Protein AF-A0A2V8M7G5-F1 (afdb_monomer_lite)

Structure (mmCIF, N/CA/C/O backbone):
data_AF-A0A2V8M7G5-F1
#
_entry.id   AF-A0A2V8M7G5-F1
#
loop_
_atom_site.group_PDB
_atom_site.id
_atom_site.type_symbol
_atom_site.label_atom_id
_atom_site.label_alt_id
_atom_site.label_comp_id
_atom_site.label_asym_id
_atom_site.label_entity_id
_atom_site.label_seq_id
_atom_site.pdbx_PDB_ins_code
_atom_site.Cartn_x
_atom_site.Cartn_y
_atom_site.Cartn_z
_atom_site.occupancy
_atom_site.B_iso_or_equiv
_atom_site.auth_seq_id
_atom_site.auth_comp_id
_atom_site.auth_asym_id
_atom_site.auth_atom_id
_atom_site.pdbx_PDB_model_num
ATOM 1 N N . MET A 1 1 ? -42.084 -19.140 10.344 1.00 58.97 1 MET A N 1
ATOM 2 C CA . MET A 1 1 ? -40.773 -19.403 10.984 1.00 58.97 1 MET A CA 1
ATOM 3 C C . MET A 1 1 ? -39.571 -19.602 10.033 1.00 58.97 1 MET A C 1
ATOM 5 O O . MET A 1 1 ? -38.493 -19.194 10.446 1.00 58.97 1 MET A O 1
ATOM 9 N N . PRO A 1 2 ? -39.657 -20.165 8.803 1.00 71.88 2 PRO A N 1
ATOM 10 C CA . PRO A 1 2 ? -38.450 -20.425 7.987 1.00 71.88 2 PRO A CA 1
ATOM 11 C C . PRO A 1 2 ? -37.739 -19.155 7.478 1.00 71.88 2 PRO A C 1
ATOM 13 O O . PRO A 1 2 ? -36.521 -19.149 7.311 1.00 71.88 2 PRO A O 1
ATOM 16 N N . GLU A 1 3 ? -38.482 -18.062 7.302 1.00 72.25 3 GLU A N 1
ATOM 17 C CA . GLU A 1 3 ? -37.959 -16.760 6.860 1.00 72.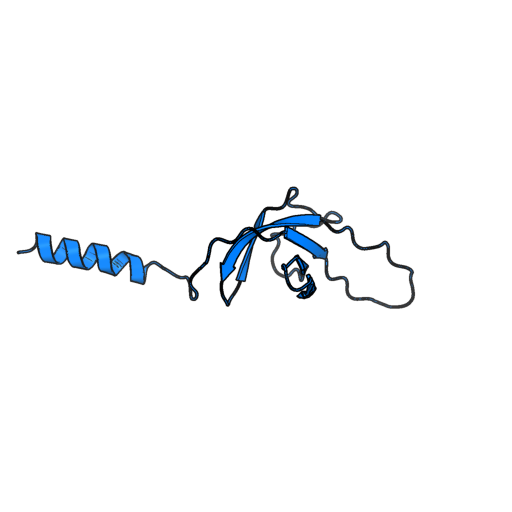25 3 GLU A CA 1
ATOM 18 C C . GLU A 1 3 ? -37.009 -16.108 7.884 1.00 72.25 3 GLU A C 1
ATOM 20 O O . GLU A 1 3 ? -35.972 -15.556 7.519 1.00 72.25 3 GLU A O 1
ATOM 25 N N . LEU A 1 4 ? -37.300 -16.241 9.184 1.00 74.44 4 LEU A N 1
ATOM 26 C CA . LEU A 1 4 ? -36.427 -15.748 10.259 1.00 74.44 4 LEU A CA 1
ATOM 27 C C . LEU A 1 4 ? -35.096 -16.506 10.283 1.00 74.44 4 LEU A C 1
ATOM 29 O O . LEU A 1 4 ? -34.033 -15.895 10.373 1.00 74.44 4 LEU A O 1
ATOM 33 N N . ILE A 1 5 ? -35.151 -17.830 10.120 1.00 78.44 5 ILE A N 1
ATOM 34 C CA . ILE A 1 5 ? -33.963 -18.687 10.071 1.00 78.44 5 ILE A CA 1
ATOM 35 C C . ILE A 1 5 ? -33.114 -18.341 8.839 1.00 78.44 5 ILE A C 1
ATOM 37 O O . ILE A 1 5 ? -31.904 -18.157 8.962 1.00 78.44 5 ILE A O 1
ATOM 41 N N . ARG A 1 6 ? -33.728 -18.151 7.661 1.00 74.69 6 ARG A N 1
ATOM 42 C CA . ARG A 1 6 ? -33.019 -17.692 6.450 1.00 74.69 6 ARG A CA 1
ATOM 43 C C . ARG A 1 6 ? -32.372 -16.319 6.631 1.00 74.69 6 ARG A C 1
ATOM 45 O O . ARG A 1 6 ? -31.234 -16.130 6.200 1.00 74.69 6 ARG A O 1
ATOM 52 N N . SER A 1 7 ? -33.054 -15.386 7.291 1.00 82.44 7 SER A N 1
ATOM 53 C CA . SER A 1 7 ? -32.532 -14.042 7.557 1.00 82.44 7 SER A CA 1
ATOM 54 C C . SER A 1 7 ? -31.285 -14.085 8.444 1.00 82.44 7 SER A C 1
ATOM 56 O O . SER A 1 7 ? -30.246 -13.532 8.072 1.00 82.44 7 SER A O 1
ATOM 58 N N . VAL A 1 8 ? -31.338 -14.829 9.554 1.00 80.62 8 VAL A N 1
ATOM 59 C CA . VAL A 1 8 ? -30.202 -14.996 10.475 1.00 80.62 8 VAL A CA 1
ATOM 60 C C . VAL A 1 8 ? -29.033 -15.689 9.780 1.00 80.62 8 VAL A C 1
ATOM 62 O O . VAL A 1 8 ? -27.915 -15.175 9.803 1.00 80.62 8 VAL A O 1
ATOM 65 N N . VAL A 1 9 ? -29.285 -16.801 9.082 1.00 79.94 9 VAL A N 1
ATOM 66 C CA . VAL A 1 9 ? -28.241 -17.538 8.354 1.00 79.94 9 VAL A CA 1
ATOM 67 C C . VAL A 1 9 ? -27.584 -16.659 7.291 1.00 79.94 9 VAL A C 1
ATOM 69 O O . VAL A 1 9 ? -26.363 -16.685 7.166 1.00 79.94 9 VAL A O 1
ATOM 72 N N . SER A 1 10 ? -28.345 -15.841 6.554 1.00 75.94 10 SER A N 1
ATOM 73 C CA . SER A 1 10 ? -27.771 -14.960 5.527 1.00 75.94 10 SER A CA 1
ATOM 74 C C . SER A 1 10 ? -26.839 -13.893 6.113 1.00 75.94 10 SER A C 1
ATOM 76 O O . SER A 1 10 ? -25.757 -13.677 5.567 1.00 75.94 10 SER A O 1
ATOM 78 N N . ARG A 1 11 ? -27.202 -13.293 7.257 1.00 75.19 11 ARG A N 1
ATOM 79 C CA . ARG A 1 11 ? -26.370 -12.303 7.963 1.00 75.19 11 ARG A CA 1
ATOM 80 C C . ARG A 1 11 ? -25.103 -12.934 8.524 1.00 75.19 11 ARG A C 1
ATOM 82 O O . ARG A 1 11 ? -24.022 -12.378 8.371 1.00 75.19 11 ARG A O 1
ATOM 89 N N . VAL A 1 12 ? -25.218 -14.127 9.103 1.00 75.62 12 VAL A N 1
ATOM 90 C CA . VAL A 1 12 ? -24.076 -14.868 9.655 1.00 75.62 12 VAL A CA 1
ATOM 91 C C . VAL A 1 12 ? -23.117 -15.326 8.546 1.00 75.62 12 VAL A C 1
ATOM 93 O O . VAL A 1 12 ? -21.900 -15.286 8.719 1.00 75.62 12 VAL A O 1
ATOM 96 N N . ARG A 1 13 ? -23.628 -15.677 7.358 1.00 70.50 13 ARG A N 1
ATOM 97 C CA . ARG A 1 13 ? -22.810 -16.118 6.212 1.00 70.50 13 ARG A CA 1
ATOM 98 C C . ARG A 1 13 ? -21.824 -15.062 5.712 1.00 70.50 13 ARG A C 1
ATOM 100 O O . ARG A 1 13 ? -20.813 -15.431 5.119 1.00 70.50 13 ARG A O 1
ATOM 107 N N . VAL A 1 14 ? -22.109 -13.776 5.925 1.00 66.62 14 VAL A N 1
ATOM 108 C CA . VAL A 1 14 ? -21.206 -12.673 5.557 1.00 66.62 14 VAL A CA 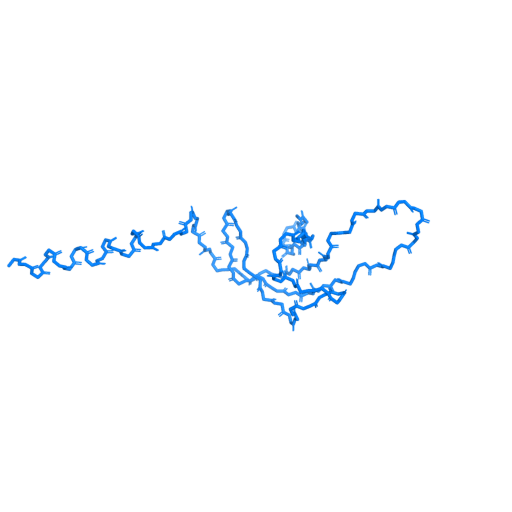1
ATOM 109 C C . VAL A 1 14 ? -19.898 -12.764 6.346 1.00 66.62 14 VAL A C 1
ATOM 111 O O . VAL A 1 14 ? -18.834 -12.583 5.763 1.00 66.62 14 VAL A O 1
ATOM 114 N N . TYR A 1 15 ? -19.964 -13.158 7.620 1.00 63.22 15 TYR A N 1
ATOM 115 C CA . TYR A 1 15 ? -18.786 -13.323 8.475 1.00 63.22 15 TYR A CA 1
ATOM 116 C C . TYR A 1 15 ? -17.973 -14.573 8.121 1.00 63.22 15 TYR A C 1
ATOM 118 O O . TYR A 1 15 ? -16.751 -14.525 8.134 1.00 63.22 15 TYR A O 1
ATOM 126 N N . PHE A 1 16 ? -18.623 -15.664 7.702 1.00 65.00 16 PHE A N 1
ATOM 127 C CA . PHE A 1 16 ? -17.921 -16.866 7.220 1.00 65.00 16 PHE A CA 1
ATOM 128 C C . PHE A 1 16 ? -17.251 -16.687 5.852 1.00 65.00 16 PHE A C 1
ATOM 130 O O . PHE A 1 16 ? -16.349 -17.444 5.499 1.00 65.00 16 PHE A O 1
ATOM 137 N N . LYS A 1 17 ? -17.702 -15.716 5.050 1.00 68.56 17 LYS A N 1
ATOM 138 C CA . LYS A 1 17 ? -17.086 -15.397 3.756 1.00 68.56 17 LYS A CA 1
ATOM 139 C C . LYS A 1 17 ? -15.962 -14.372 3.860 1.00 68.56 17 LYS A C 1
ATOM 141 O O . LYS A 1 17 ? -15.216 -14.229 2.887 1.00 68.56 17 LYS A O 1
ATOM 146 N N . ASP A 1 18 ? -15.834 -13.671 4.984 1.00 75.12 18 ASP A N 1
ATOM 147 C CA . ASP A 1 18 ? -14.736 -12.735 5.172 1.00 75.12 18 ASP A CA 1
ATOM 148 C C . ASP A 1 18 ? -13.449 -13.509 5.472 1.00 75.12 18 ASP A C 1
ATOM 150 O O . ASP A 1 18 ? -13.230 -14.013 6.568 1.00 75.12 18 ASP A O 1
ATOM 154 N N . ARG A 1 19 ? -12.592 -13.640 4.454 1.00 80.06 19 ARG A N 1
ATOM 1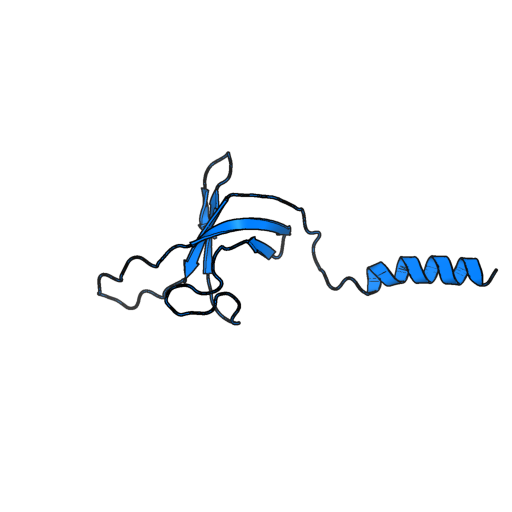55 C CA . ARG A 1 19 ? -11.280 -14.292 4.591 1.00 80.06 19 ARG A CA 1
ATOM 156 C C . ARG A 1 19 ? -10.239 -13.378 5.241 1.00 80.06 19 ARG A C 1
ATOM 158 O O . ARG A 1 19 ? -9.071 -13.754 5.326 1.00 80.06 19 ARG A O 1
ATOM 165 N N . ARG A 1 20 ? -10.602 -12.147 5.613 1.00 79.00 20 ARG A N 1
ATOM 166 C CA . ARG A 1 20 ? -9.672 -11.199 6.226 1.00 79.00 20 ARG A CA 1
ATOM 167 C C . ARG A 1 20 ? -9.410 -11.601 7.668 1.00 79.00 20 ARG A C 1
ATOM 169 O O . ARG A 1 20 ? -10.330 -11.833 8.439 1.00 79.00 20 ARG A O 1
ATOM 176 N N . GLN A 1 21 ? -8.135 -11.608 8.031 1.00 83.06 21 GLN A N 1
ATOM 177 C CA . GLN A 1 21 ? -7.701 -11.876 9.403 1.00 83.06 21 GLN A CA 1
ATOM 178 C C . GLN A 1 21 ? -7.644 -10.608 10.270 1.00 83.06 21 GLN A C 1
ATOM 180 O O . GLN A 1 21 ? -7.473 -10.697 11.480 1.00 83.06 21 GLN A O 1
ATOM 185 N N . SER A 1 22 ? -7.778 -9.425 9.662 1.00 86.69 22 SER A N 1
ATOM 186 C CA . SER A 1 22 ? -7.643 -8.130 10.328 1.00 86.69 22 SER A CA 1
ATOM 187 C C . SER A 1 22 ? -8.635 -7.104 9.772 1.00 86.69 22 SER A C 1
ATOM 189 O O . SER A 1 22 ? -8.909 -7.051 8.566 1.00 86.69 22 SER A O 1
ATOM 191 N N . LEU A 1 23 ? -9.161 -6.251 10.658 1.00 87.88 23 LEU A N 1
ATOM 192 C CA . LEU A 1 23 ? -9.990 -5.112 10.270 1.00 87.88 23 LEU A CA 1
ATOM 193 C C . LEU A 1 23 ? -9.145 -4.091 9.496 1.00 87.88 23 LEU A C 1
ATOM 195 O O . LEU A 1 23 ? -8.022 -3.775 9.889 1.00 87.88 23 LEU A O 1
ATOM 199 N N . ARG A 1 24 ? -9.705 -3.555 8.408 1.00 90.38 24 ARG A N 1
ATOM 200 C CA . ARG A 1 24 ? -9.082 -2.502 7.599 1.00 90.38 24 ARG A CA 1
ATOM 201 C C . ARG A 1 24 ? -9.692 -1.147 7.924 1.00 90.38 24 ARG A C 1
ATOM 203 O O . ARG A 1 24 ? -10.884 -0.934 7.706 1.00 90.38 24 ARG A O 1
ATOM 210 N N . LEU A 1 25 ? -8.863 -0.233 8.405 1.00 90.69 25 LEU A N 1
ATOM 211 C CA . LEU A 1 25 ? -9.212 1.158 8.649 1.00 90.69 25 LEU A CA 1
ATOM 212 C C . LEU A 1 25 ? -8.870 1.980 7.412 1.00 90.69 25 LEU A C 1
ATOM 214 O O . LEU A 1 25 ? -7.756 1.910 6.896 1.00 90.69 25 LEU A O 1
ATOM 218 N N . ARG A 1 26 ? -9.831 2.765 6.924 1.00 91.38 26 ARG A N 1
ATOM 219 C CA . ARG A 1 26 ? -9.582 3.699 5.824 1.00 91.38 26 ARG A CA 1
ATOM 220 C C . ARG A 1 26 ? -8.788 4.883 6.355 1.00 91.38 26 ARG A C 1
ATOM 222 O O . ARG A 1 26 ? -9.297 5.652 7.163 1.00 91.38 26 ARG A O 1
ATOM 229 N N . THR A 1 27 ? -7.562 5.028 5.883 1.00 88.44 27 THR A N 1
ATOM 230 C CA . THR A 1 27 ? -6.660 6.120 6.250 1.00 88.44 27 THR A CA 1
ATOM 231 C C . THR A 1 27 ? -5.978 6.616 4.987 1.00 88.44 27 THR A C 1
ATOM 233 O O . THR A 1 27 ? -5.680 5.827 4.088 1.00 88.44 27 THR A O 1
ATOM 236 N N . ARG A 1 28 ? -5.739 7.928 4.905 1.00 91.88 28 ARG A N 1
ATOM 237 C CA . ARG A 1 28 ? -5.075 8.561 3.762 1.00 91.88 28 ARG A CA 1
ATOM 238 C C . ARG A 1 28 ? -3.804 9.249 4.234 1.00 91.88 28 ARG A C 1
ATOM 240 O O . ARG A 1 28 ? -3.803 10.442 4.511 1.00 91.88 28 ARG A O 1
ATOM 247 N N . LEU A 1 29 ? -2.746 8.462 4.358 1.00 91.94 29 LEU A N 1
ATOM 248 C CA . LEU A 1 29 ? -1.413 8.917 4.722 1.00 91.94 29 LEU A CA 1
ATOM 249 C C . LEU A 1 29 ? -0.559 9.010 3.468 1.00 91.94 29 LEU A C 1
ATOM 251 O O . LEU A 1 29 ? -0.641 8.135 2.604 1.00 91.94 29 LEU A O 1
ATOM 255 N N . SER A 1 30 ? 0.236 10.071 3.365 1.00 93.38 30 SER A N 1
ATOM 256 C CA . SER A 1 30 ? 1.239 10.193 2.310 1.00 93.38 30 SER A CA 1
ATOM 257 C C . SER A 1 30 ? 2.322 9.146 2.527 1.00 93.38 30 SER A C 1
ATOM 259 O O . SER A 1 30 ? 2.707 8.865 3.661 1.00 93.38 30 SER A O 1
ATOM 261 N N . LEU A 1 31 ? 2.813 8.569 1.439 1.00 93.94 31 LEU A N 1
ATOM 262 C CA . LEU A 1 31 ? 3.866 7.571 1.504 1.00 93.94 31 LEU A CA 1
ATOM 263 C C . LEU A 1 31 ? 4.796 7.649 0.308 1.00 93.94 31 LEU A C 1
ATOM 265 O O . LEU A 1 31 ? 4.419 8.120 -0.769 1.00 93.94 31 LEU A O 1
ATOM 269 N N . THR A 1 32 ? 5.995 7.127 0.507 1.00 93.06 32 THR A N 1
ATOM 270 C CA . THR A 1 32 ? 6.994 6.917 -0.533 1.00 93.06 32 THR A CA 1
ATOM 271 C C . THR A 1 32 ? 7.349 5.437 -0.567 1.00 93.06 32 THR A C 1
ATOM 273 O O . THR A 1 32 ? 7.548 4.842 0.485 1.00 93.06 32 THR A O 1
ATOM 276 N N . ILE A 1 33 ? 7.417 4.841 -1.757 1.00 91.81 33 ILE A N 1
ATOM 277 C CA . ILE A 1 33 ? 7.896 3.467 -1.944 1.00 91.81 33 ILE A CA 1
ATOM 278 C C . ILE A 1 33 ? 9.161 3.433 -2.795 1.00 91.81 33 ILE A C 1
ATOM 280 O O . ILE A 1 33 ? 9.295 4.202 -3.750 1.00 91.81 33 ILE A O 1
ATOM 284 N N . SER A 1 34 ? 10.042 2.493 -2.489 1.00 90.00 34 SER A N 1
ATOM 285 C CA . SER A 1 34 ? 11.220 2.119 -3.269 1.00 90.00 34 SER A CA 1
ATOM 286 C C . SER A 1 34 ? 11.303 0.598 -3.384 1.00 90.00 34 SER A C 1
ATOM 288 O O . SER A 1 34 ? 10.720 -0.151 -2.600 1.00 90.00 34 SER A O 1
ATOM 290 N N . LEU A 1 35 ? 12.015 0.115 -4.400 1.00 87.12 35 LEU A N 1
ATOM 291 C CA . LEU A 1 35 ? 12.339 -1.306 -4.500 1.00 87.12 35 LEU A CA 1
ATOM 292 C C . LEU A 1 35 ? 13.513 -1.622 -3.578 1.00 87.12 35 LEU A C 1
ATOM 294 O O . LEU A 1 35 ? 14.565 -0.987 -3.681 1.00 87.12 35 LEU A O 1
ATOM 298 N N . CYS A 1 36 ? 13.355 -2.639 -2.730 1.00 80.62 36 CYS A N 1
ATOM 299 C CA . CYS A 1 36 ? 14.452 -3.124 -1.908 1.00 80.62 36 CYS A CA 1
ATOM 300 C C . CYS A 1 36 ? 15.497 -3.777 -2.825 1.00 80.62 36 CYS A C 1
ATOM 302 O O . CYS A 1 36 ? 15.234 -4.791 -3.482 1.00 80.62 36 CYS A O 1
ATOM 304 N N . ARG A 1 37 ? 16.688 -3.180 -2.927 1.00 73.12 37 ARG A N 1
ATOM 305 C CA . ARG A 1 37 ? 17.779 -3.715 -3.748 1.00 73.12 37 ARG A CA 1
ATOM 306 C C . ARG A 1 37 ? 18.855 -4.260 -2.824 1.00 73.12 37 ARG A C 1
ATOM 308 O O . ARG A 1 37 ? 19.489 -3.510 -2.089 1.00 73.12 37 ARG A O 1
ATOM 315 N N . LYS A 1 38 ? 19.091 -5.574 -2.880 1.00 61.56 38 LYS A N 1
ATOM 316 C CA . LYS A 1 38 ? 20.207 -6.196 -2.159 1.00 61.56 38 LYS A CA 1
ATOM 317 C C . LYS A 1 38 ? 21.509 -5.569 -2.660 1.00 61.56 38 LYS A C 1
ATOM 319 O O . LYS A 1 38 ? 21.859 -5.707 -3.833 1.00 61.56 38 LYS A O 1
ATOM 324 N N . SER A 1 39 ? 22.183 -4.824 -1.787 1.00 55.34 39 SER A N 1
ATOM 325 C CA . SER A 1 39 ? 23.478 -4.213 -2.074 1.00 55.34 39 SER A CA 1
ATOM 326 C C . SER A 1 39 ? 24.507 -5.326 -2.249 1.00 55.34 39 SER A C 1
ATOM 328 O O . SER A 1 39 ? 24.993 -5.894 -1.275 1.00 55.34 39 SER A O 1
ATOM 330 N N . ASN A 1 40 ? 24.791 -5.687 -3.499 1.00 50.94 40 ASN A N 1
ATOM 331 C CA . ASN A 1 40 ? 25.960 -6.487 -3.828 1.00 50.94 40 ASN A CA 1
ATOM 332 C C . ASN A 1 40 ? 27.091 -5.499 -4.153 1.00 50.94 40 ASN A C 1
ATOM 334 O O . ASN A 1 40 ? 26.874 -4.551 -4.910 1.00 50.94 40 ASN A O 1
ATOM 338 N N . GLY A 1 41 ? 28.233 -5.660 -3.487 1.00 50.91 41 GLY A N 1
ATOM 339 C CA . GLY A 1 41 ? 29.198 -4.597 -3.188 1.00 50.91 41 GLY A CA 1
ATOM 340 C C . GLY A 1 41 ? 29.708 -3.710 -4.338 1.00 50.91 41 GLY A C 1
ATOM 341 O O . GLY 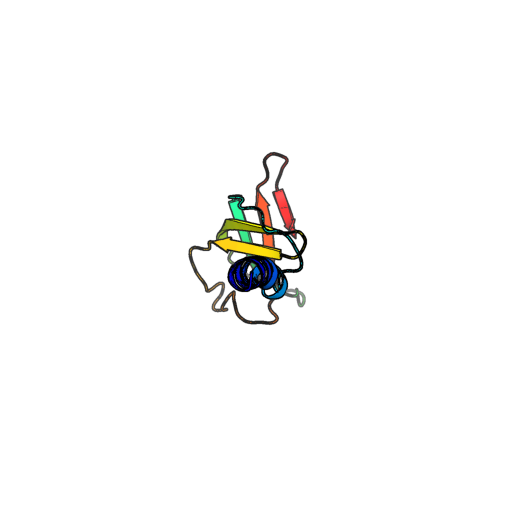A 1 41 ? 29.742 -4.078 -5.510 1.00 50.91 41 GLY A O 1
ATOM 342 N N . ASN A 1 42 ? 30.193 -2.531 -3.933 1.00 48.19 42 ASN A N 1
ATOM 343 C CA . ASN A 1 42 ? 31.146 -1.663 -4.641 1.00 48.19 42 ASN A CA 1
ATOM 344 C C . ASN A 1 42 ? 30.765 -1.036 -5.991 1.00 48.19 42 ASN A C 1
ATOM 346 O O . ASN A 1 42 ? 31.648 -0.693 -6.778 1.00 48.19 42 ASN A O 1
ATOM 350 N N . LYS A 1 43 ? 29.489 -0.738 -6.244 1.00 49.81 43 LYS A N 1
ATOM 351 C CA . LYS A 1 43 ? 29.143 0.294 -7.237 1.00 49.81 43 LYS A CA 1
ATOM 352 C C . LYS A 1 43 ? 28.154 1.285 -6.646 1.00 49.81 43 LYS A C 1
ATOM 354 O O . LYS A 1 43 ? 27.186 0.872 -6.018 1.00 49.81 43 LYS A O 1
ATOM 359 N N . LEU A 1 44 ? 28.415 2.579 -6.862 1.00 49.41 44 LEU A N 1
ATOM 360 C CA . LEU A 1 44 ? 27.454 3.670 -6.691 1.00 49.41 44 LEU A CA 1
ATOM 361 C C . LEU A 1 44 ? 26.186 3.289 -7.455 1.00 49.41 44 LEU A C 1
ATOM 363 O O . LEU A 1 44 ? 26.117 3.417 -8.677 1.00 49.41 44 LEU A O 1
ATOM 367 N N . GLN A 1 45 ? 25.221 2.711 -6.747 1.00 55.38 45 GLN A N 1
ATOM 368 C CA . GLN A 1 45 ? 23.980 2.306 -7.371 1.00 55.38 45 GLN A CA 1
ATOM 369 C C . GLN A 1 45 ? 23.168 3.565 -7.686 1.00 55.38 45 GLN A C 1
ATOM 371 O O . GLN A 1 45 ? 23.123 4.478 -6.856 1.00 55.38 45 GLN A O 1
ATOM 376 N N . PRO A 1 46 ? 22.511 3.632 -8.858 1.00 55.50 46 PRO A N 1
ATOM 377 C CA . PRO A 1 46 ? 21.550 4.688 -9.133 1.00 55.50 46 PRO A CA 1
ATOM 378 C C . PRO A 1 46 ? 20.530 4.711 -7.996 1.00 55.50 46 PRO A C 1
ATOM 380 O O . PRO A 1 46 ? 19.989 3.656 -7.652 1.00 55.50 46 PRO A O 1
ATOM 383 N N . ARG A 1 47 ? 20.319 5.891 -7.399 1.00 58.56 47 ARG A N 1
ATOM 384 C CA . ARG A 1 47 ? 19.317 6.125 -6.352 1.00 58.56 47 ARG A CA 1
ATOM 385 C C . ARG A 1 47 ? 18.013 5.470 -6.805 1.00 58.56 47 ARG A C 1
ATOM 387 O O . ARG A 1 47 ? 17.498 5.858 -7.853 1.00 58.56 47 ARG A O 1
ATOM 394 N N . ALA A 1 48 ? 17.555 4.450 -6.072 1.00 65.56 48 ALA A N 1
ATOM 395 C CA . ALA A 1 48 ? 16.349 3.705 -6.421 1.00 65.56 48 ALA A CA 1
ATOM 396 C C . ALA A 1 48 ? 15.223 4.706 -6.685 1.00 65.56 48 ALA A C 1
ATOM 398 O O . ALA A 1 48 ? 15.027 5.639 -5.893 1.00 65.56 48 ALA A O 1
ATOM 399 N N . GLN A 1 49 ? 14.553 4.583 -7.832 1.00 79.38 49 GLN A N 1
ATOM 400 C CA . GLN A 1 49 ? 13.499 5.523 -8.163 1.00 79.38 49 GLN A CA 1
ATOM 401 C C . GLN A 1 49 ? 12.397 5.339 -7.125 1.00 79.38 49 GLN A C 1
ATOM 403 O O . GLN A 1 49 ? 11.931 4.227 -6.897 1.00 79.38 49 GLN A O 1
ATOM 408 N N . ALA A 1 50 ? 12.026 6.424 -6.454 1.00 86.75 50 ALA A N 1
ATOM 409 C CA . ALA A 1 50 ? 11.013 6.386 -5.416 1.00 86.75 50 ALA A CA 1
ATOM 410 C C . ALA A 1 50 ? 9.681 6.890 -5.976 1.00 86.75 50 ALA A C 1
ATOM 412 O O . ALA A 1 50 ? 9.639 7.891 -6.700 1.00 86.75 50 ALA A O 1
ATOM 413 N N . LEU A 1 51 ? 8.587 6.211 -5.641 1.00 91.00 51 LEU A N 1
ATOM 414 C CA . LEU A 1 51 ? 7.242 6.590 -6.056 1.00 91.00 51 LEU A CA 1
ATOM 415 C C . LEU A 1 51 ? 6.464 7.126 -4.861 1.00 91.00 51 LEU A C 1
ATOM 417 O O . LEU A 1 51 ? 6.346 6.457 -3.838 1.00 91.00 51 LEU A O 1
ATOM 421 N N . LYS A 1 52 ? 5.900 8.324 -5.003 1.00 93.31 52 LYS A N 1
ATOM 422 C CA . LYS A 1 52 ? 5.013 8.901 -3.990 1.00 93.31 52 LYS A CA 1
ATOM 423 C C . LYS A 1 52 ? 3.568 8.498 -4.246 1.00 93.31 52 LYS A C 1
ATOM 425 O O . LYS A 1 52 ? 3.118 8.482 -5.392 1.00 93.31 52 LYS A O 1
ATOM 430 N N . GLY A 1 53 ? 2.839 8.221 -3.175 1.00 93.75 53 GLY A N 1
ATOM 431 C CA . GLY A 1 53 ? 1.424 7.883 -3.215 1.00 93.75 53 GLY A CA 1
ATOM 432 C C . GLY A 1 53 ? 0.748 8.086 -1.869 1.00 93.75 53 GLY A C 1
ATOM 433 O O . GLY A 1 53 ? 1.235 8.836 -1.022 1.00 93.75 53 GLY A O 1
ATOM 434 N N . TYR A 1 54 ? -0.385 7.412 -1.684 1.00 95.25 54 TYR A N 1
ATOM 435 C CA . TYR A 1 54 ? -1.163 7.493 -0.451 1.00 95.25 54 TYR A CA 1
ATOM 436 C C . TYR A 1 54 ? -1.708 6.131 -0.036 1.00 95.25 54 TYR A C 1
ATOM 438 O O . TYR A 1 54 ? -1.981 5.286 -0.887 1.00 95.25 54 TYR A O 1
ATOM 446 N N . THR A 1 55 ? -1.938 5.916 1.256 1.00 93.94 55 THR A N 1
ATOM 447 C CA . THR A 1 55 ? -2.698 4.749 1.716 1.00 93.94 55 THR A CA 1
ATOM 448 C C . THR A 1 55 ? -4.173 4.899 1.332 1.00 93.94 55 THR A C 1
ATOM 450 O O . THR A 1 55 ? -4.728 6.000 1.309 1.00 93.94 55 THR A O 1
ATOM 453 N N . ARG A 1 56 ? -4.820 3.777 1.011 1.00 93.88 56 ARG A N 1
ATOM 454 C CA . ARG A 1 56 ? -6.279 3.654 0.883 1.00 93.88 56 ARG A CA 1
ATOM 455 C C . ARG A 1 56 ? -6.884 3.140 2.183 1.00 93.88 56 ARG A C 1
ATOM 457 O O . ARG A 1 56 ? -7.868 3.683 2.683 1.00 93.88 56 ARG A O 1
ATOM 464 N N . ASP A 1 57 ? -6.317 2.044 2.672 1.00 93.25 57 ASP A N 1
ATOM 465 C CA . ASP A 1 57 ? -6.676 1.400 3.923 1.00 93.25 57 ASP A CA 1
ATOM 466 C C . ASP A 1 57 ? -5.471 0.673 4.519 1.00 93.25 57 ASP A C 1
ATOM 468 O O . ASP A 1 57 ? -4.528 0.307 3.816 1.00 93.25 57 ASP A O 1
ATOM 472 N N . MET A 1 58 ? -5.503 0.506 5.835 1.00 91.38 58 MET A N 1
ATOM 473 C CA . MET A 1 58 ? -4.461 -0.140 6.621 1.00 91.38 58 MET A CA 1
ATOM 474 C C . MET A 1 58 ? -5.092 -1.142 7.575 1.00 91.38 58 MET A C 1
ATOM 476 O O . MET A 1 58 ? -6.190 -0.935 8.087 1.00 91.38 58 MET A O 1
ATOM 480 N N . SER A 1 59 ? -4.384 -2.224 7.844 1.00 91.88 59 SER A N 1
ATOM 481 C CA . SER A 1 59 ? -4.712 -3.193 8.881 1.00 91.88 59 SER A CA 1
ATOM 482 C C . SER A 1 59 ? -3.429 -3.641 9.568 1.00 91.88 59 SER A C 1
ATOM 484 O O . SER A 1 59 ? -2.342 -3.392 9.052 1.00 91.88 59 SER A O 1
ATOM 486 N N . LEU A 1 60 ? -3.553 -4.367 10.678 1.00 88.44 60 LEU A N 1
ATOM 487 C CA . LEU A 1 60 ? -2.397 -4.947 11.373 1.00 88.44 60 LEU A CA 1
ATOM 488 C C . LEU A 1 60 ? -1.507 -5.805 10.459 1.00 88.44 60 LEU A C 1
ATOM 490 O O . LEU A 1 60 ? -0.297 -5.826 10.631 1.00 88.44 60 LEU A O 1
ATOM 494 N N . ASN A 1 61 ? -2.105 -6.467 9.464 1.00 88.94 61 ASN A N 1
ATOM 495 C CA . ASN A 1 61 ? -1.420 -7.458 8.631 1.00 88.94 61 ASN A CA 1
ATOM 496 C C . ASN A 1 61 ? -1.151 -6.962 7.204 1.00 88.94 61 ASN A C 1
ATOM 498 O O . ASN A 1 61 ? -0.780 -7.754 6.341 1.00 88.94 61 ASN A O 1
ATOM 502 N N . GLY A 1 62 ? -1.404 -5.687 6.902 1.00 89.56 62 GLY A N 1
ATOM 503 C CA . GLY A 1 62 ? -1.148 -5.193 5.554 1.00 89.56 62 GLY A CA 1
ATOM 504 C C . GLY A 1 62 ? -1.739 -3.834 5.231 1.00 89.56 62 GLY A C 1
ATOM 505 O O . GLY A 1 62 ? -2.614 -3.318 5.931 1.00 89.56 62 GLY A O 1
ATOM 506 N N . LEU A 1 63 ? -1.264 -3.297 4.110 1.00 91.75 63 LEU A N 1
ATOM 507 C CA . LEU A 1 63 ? -1.556 -1.961 3.606 1.00 91.75 63 LEU A CA 1
ATOM 508 C C . LEU A 1 63 ? -2.109 -2.046 2.181 1.00 91.75 63 LEU A C 1
ATOM 510 O O . LEU A 1 63 ? -1.644 -2.842 1.367 1.00 91.75 63 LEU A O 1
ATOM 514 N N . ALA A 1 64 ? -3.082 -1.198 1.863 1.00 92.38 64 ALA A N 1
ATOM 515 C CA . ALA A 1 64 ? -3.526 -0.953 0.498 1.00 92.38 64 ALA A CA 1
ATOM 516 C C . ALA A 1 64 ? -3.063 0.438 0.064 1.00 92.38 64 ALA A C 1
ATOM 518 O O . ALA A 1 64 ? -3.349 1.429 0.739 1.00 92.38 64 ALA A O 1
ATOM 519 N N . LEU A 1 65 ? -2.365 0.516 -1.069 1.00 92.69 65 LEU A N 1
ATOM 520 C CA . LEU A 1 65 ? -1.717 1.738 -1.547 1.00 92.69 65 LEU A CA 1
ATOM 521 C C . LEU A 1 65 ? -2.394 2.251 -2.825 1.00 92.69 65 LEU A C 1
ATOM 523 O O . LEU A 1 65 ? -2.846 1.473 -3.664 1.00 92.69 65 LEU A O 1
ATOM 527 N N . LEU A 1 66 ? -2.434 3.570 -2.980 1.00 93.50 66 LEU A N 1
ATOM 528 C CA . LEU A 1 66 ? -2.787 4.276 -4.205 1.00 93.50 66 LEU A CA 1
ATOM 529 C C . LEU A 1 66 ? -1.524 4.924 -4.751 1.00 93.50 66 LEU A C 1
ATOM 531 O O . LEU A 1 66 ? -0.979 5.859 -4.161 1.00 93.50 66 LEU A O 1
ATOM 535 N N . LEU A 1 67 ? -1.075 4.408 -5.886 1.00 92.06 67 LEU A N 1
ATOM 536 C CA . LEU A 1 67 ? 0.152 4.817 -6.545 1.00 92.06 67 LEU A CA 1
ATOM 537 C C . LEU A 1 67 ? -0.180 5.338 -7.946 1.00 92.06 67 LEU A C 1
ATOM 539 O O . LEU A 1 67 ? -1.063 4.785 -8.603 1.00 92.06 67 LEU A O 1
ATOM 543 N N . PRO A 1 68 ? 0.525 6.367 -8.440 1.00 90.94 68 PRO A N 1
ATOM 544 C CA . PRO A 1 68 ? 0.282 6.911 -9.775 1.00 90.94 68 PRO A CA 1
ATOM 545 C C . PRO A 1 68 ? 0.750 5.972 -10.898 1.00 90.94 68 PRO A C 1
ATOM 547 O O . PRO A 1 68 ? 0.360 6.153 -12.048 1.00 90.94 68 PRO A O 1
A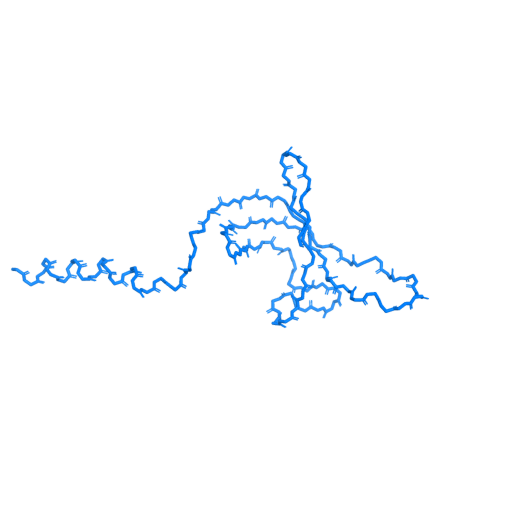TOM 550 N N . LYS A 1 69 ? 1.604 4.988 -10.589 1.00 90.56 69 LYS A N 1
ATOM 551 C CA . LYS A 1 69 ? 2.134 4.003 -11.539 1.00 90.56 69 LYS A CA 1
ATOM 552 C C . LYS A 1 69 ? 2.207 2.627 -10.883 1.00 90.56 69 LYS A C 1
ATOM 554 O O . LYS A 1 69 ? 2.514 2.519 -9.701 1.00 90.56 69 LYS A O 1
ATOM 559 N N . VAL A 1 70 ? 1.969 1.586 -11.679 1.00 87.75 70 VAL A N 1
ATOM 560 C CA . VAL A 1 70 ? 2.113 0.172 -11.277 1.00 87.75 70 VAL A CA 1
ATOM 561 C C . VAL A 1 70 ? 3.510 -0.392 -11.554 1.00 87.75 70 VAL A C 1
ATOM 563 O O . VAL A 1 70 ? 3.797 -1.519 -11.161 1.00 87.75 70 VAL A O 1
ATOM 566 N N . HIS A 1 71 ? 4.383 0.389 -12.200 1.00 87.94 71 HIS A N 1
ATOM 567 C CA . HIS A 1 71 ? 5.765 0.014 -12.484 1.00 87.94 71 HIS A CA 1
ATOM 568 C C . HIS A 1 71 ? 6.753 0.980 -11.829 1.00 87.94 71 HIS A C 1
ATOM 570 O O . HIS A 1 71 ? 6.518 2.192 -11.816 1.00 87.94 71 HIS A O 1
ATOM 576 N N . LEU A 1 72 ? 7.874 0.443 -11.356 1.00 86.88 72 LEU A N 1
ATOM 577 C CA . LEU A 1 72 ? 9.006 1.180 -10.799 1.00 86.88 72 LEU A CA 1
ATOM 578 C C . LEU A 1 72 ? 10.299 0.511 -11.271 1.00 86.88 72 LEU A C 1
ATOM 580 O O . LEU A 1 72 ? 10.397 -0.710 -11.205 1.00 86.88 72 LEU A O 1
ATOM 584 N N . ASP A 1 73 ? 11.248 1.275 -11.816 1.00 83.38 73 ASP A N 1
ATOM 585 C CA . ASP A 1 73 ? 12.494 0.744 -12.402 1.00 83.38 73 ASP A CA 1
ATOM 586 C C . ASP A 1 73 ? 12.282 -0.423 -13.396 1.00 83.38 73 ASP A C 1
ATOM 588 O O . ASP A 1 73 ? 13.056 -1.374 -13.450 1.00 83.38 73 ASP A O 1
ATOM 592 N N . GLY A 1 74 ? 11.195 -0.379 -14.178 1.00 82.38 74 GLY A N 1
ATOM 593 C CA . GLY A 1 74 ? 10.839 -1.437 -15.136 1.00 82.38 74 GLY A CA 1
ATOM 594 C C . GLY A 1 74 ? 10.219 -2.694 -14.511 1.00 82.38 74 GLY A C 1
ATOM 595 O O . GLY A 1 74 ? 9.882 -3.633 -15.228 1.00 82.38 74 GLY A O 1
ATOM 596 N N . HIS A 1 75 ? 10.015 -2.717 -13.194 1.00 83.56 75 HIS A N 1
ATOM 597 C CA . HIS A 1 75 ? 9.403 -3.829 -12.472 1.00 83.56 75 HIS A CA 1
ATOM 598 C C . HIS A 1 75 ? 7.949 -3.542 -12.114 1.00 83.56 75 HIS A C 1
ATOM 600 O O . HIS A 1 75 ? 7.609 -2.438 -11.698 1.00 83.56 75 HIS A O 1
ATOM 606 N N . HIS A 1 76 ? 7.090 -4.555 -12.242 1.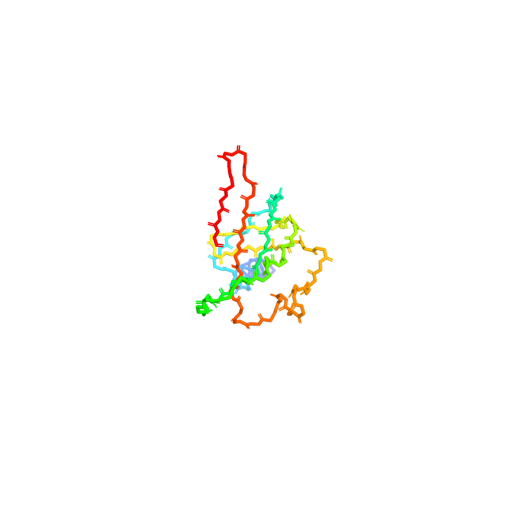00 86.62 76 HIS A N 1
ATOM 607 C CA . HIS A 1 76 ? 5.692 -4.468 -11.829 1.00 86.62 76 HIS A CA 1
ATOM 608 C C . HIS A 1 76 ? 5.569 -4.616 -10.306 1.00 86.62 76 HIS A C 1
ATOM 610 O O . HIS A 1 76 ? 5.995 -5.620 -9.737 1.00 86.62 76 HIS A O 1
ATOM 616 N N . LEU A 1 77 ? 4.961 -3.627 -9.653 1.00 86.69 77 LEU A N 1
ATOM 617 C CA . LEU A 1 77 ? 4.870 -3.531 -8.192 1.00 86.69 77 LEU A CA 1
ATOM 618 C C . LEU A 1 77 ? 3.933 -4.568 -7.565 1.00 86.69 77 LEU A C 1
ATOM 620 O O . LEU A 1 77 ? 4.099 -4.908 -6.402 1.00 86.69 77 LEU A O 1
ATOM 624 N N . ALA A 1 78 ? 2.960 -5.078 -8.323 1.00 84.25 78 ALA A N 1
ATOM 625 C CA . ALA A 1 78 ? 2.045 -6.120 -7.854 1.00 84.25 78 ALA A CA 1
ATOM 626 C C . ALA A 1 78 ? 2.466 -7.536 -8.293 1.00 84.25 78 ALA A C 1
ATOM 628 O O . ALA A 1 78 ? 1.652 -8.454 -8.268 1.00 84.25 78 ALA A O 1
ATOM 629 N N . ALA A 1 79 ? 3.714 -7.719 -8.742 1.00 83.12 79 ALA A N 1
ATOM 630 C CA . ALA A 1 79 ? 4.272 -9.054 -8.939 1.00 83.12 79 ALA A CA 1
ATOM 631 C C . ALA A 1 79 ? 4.624 -9.691 -7.582 1.00 83.12 79 ALA A C 1
ATOM 633 O O . ALA A 1 79 ? 5.144 -9.016 -6.694 1.00 83.12 79 ALA A O 1
ATOM 634 N N . GLU A 1 80 ? 4.357 -10.988 -7.425 1.00 79.12 80 GLU A N 1
ATOM 635 C CA . GLU A 1 80 ? 4.651 -11.718 -6.187 1.00 79.12 80 GLU A CA 1
ATOM 636 C C . GLU A 1 80 ? 6.159 -11.779 -5.879 1.00 79.12 80 GLU A C 1
ATOM 638 O O . GLU A 1 80 ? 7.006 -11.752 -6.777 1.00 79.12 80 GLU A O 1
ATOM 643 N N . GLY A 1 81 ? 6.496 -11.873 -4.587 1.00 78.06 81 GLY A N 1
ATOM 644 C CA . GLY A 1 81 ? 7.867 -12.109 -4.117 1.00 78.06 81 GLY A CA 1
ATOM 645 C C . GLY A 1 81 ? 8.812 -10.904 -4.196 1.00 78.06 81 GLY A C 1
ATOM 646 O O . GLY A 1 81 ? 10.029 -11.080 -4.131 1.00 78.06 81 GLY A O 1
ATOM 647 N N . ARG A 1 82 ? 8.288 -9.683 -4.357 1.00 80.00 82 ARG A N 1
ATOM 648 C CA . ARG A 1 82 ? 9.088 -8.451 -4.347 1.00 80.00 82 ARG A CA 1
ATOM 649 C C . ARG A 1 82 ? 8.993 -7.754 -2.995 1.00 80.00 82 ARG A C 1
ATOM 651 O O . ARG A 1 82 ? 7.906 -7.410 -2.546 1.00 80.00 82 ARG A O 1
ATOM 658 N N . GLU A 1 83 ? 10.148 -7.515 -2.387 1.00 86.75 83 GLU A N 1
ATOM 659 C CA . GLU A 1 83 ? 10.262 -6.679 -1.195 1.00 86.75 83 GLU A CA 1
ATOM 660 C C . GLU A 1 83 ? 10.283 -5.203 -1.606 1.00 86.75 83 GLU A C 1
ATOM 662 O O . GLU A 1 83 ? 11.066 -4.781 -2.466 1.00 86.75 83 GLU A O 1
ATOM 667 N N . LEU A 1 84 ? 9.392 -4.427 -0.999 1.00 88.00 84 LEU A N 1
ATOM 668 C CA . LEU A 1 84 ? 9.299 -2.983 -1.162 1.00 88.00 84 LEU A CA 1
ATOM 669 C C . LEU A 1 84 ? 9.726 -2.343 0.150 1.00 88.00 84 LEU A C 1
ATOM 671 O O . LEU A 1 84 ? 9.313 -2.802 1.208 1.00 88.00 84 LEU A O 1
ATOM 675 N N . GLU A 1 85 ? 10.516 -1.285 0.056 1.00 89.94 85 GLU A N 1
ATOM 676 C CA . GLU A 1 85 ? 10.777 -0.392 1.176 1.00 89.94 85 GLU A CA 1
ATOM 677 C C . GLU A 1 85 ? 9.738 0.728 1.120 1.00 89.94 85 GLU A C 1
ATOM 679 O O . GLU A 1 85 ? 9.472 1.298 0.053 1.00 89.94 85 GLU A O 1
ATOM 684 N N . LEU A 1 86 ? 9.097 1.011 2.247 1.00 90.38 86 LEU A N 1
ATOM 685 C CA . LEU A 1 86 ? 7.996 1.955 2.330 1.00 90.38 86 LEU A CA 1
ATOM 686 C C . LEU A 1 86 ? 8.226 2.936 3.473 1.00 90.38 86 LEU A C 1
ATOM 688 O O . LEU A 1 86 ? 8.416 2.545 4.616 1.00 90.38 86 LEU A O 1
ATOM 692 N N . THR A 1 87 ? 8.113 4.227 3.181 1.00 93.50 87 THR A N 1
ATOM 693 C CA . THR A 1 87 ? 8.135 5.295 4.184 1.00 93.50 87 THR A CA 1
ATOM 694 C C . THR A 1 87 ? 6.758 5.943 4.273 1.00 93.50 87 THR A C 1
ATOM 696 O O . THR A 1 87 ? 6.285 6.540 3.304 1.00 93.50 87 THR A O 1
ATOM 699 N N . LEU A 1 88 ? 6.102 5.821 5.428 1.00 92.31 88 LEU A N 1
ATOM 700 C CA . LEU A 1 88 ? 4.857 6.510 5.769 1.00 92.31 88 LEU A CA 1
ATOM 701 C C . LEU A 1 88 ? 5.172 7.861 6.399 1.00 92.31 88 LEU A C 1
ATOM 703 O O . LEU A 1 88 ? 5.865 7.922 7.409 1.00 92.31 88 LEU A O 1
ATOM 707 N N . GLU A 1 89 ? 4.588 8.927 5.868 1.00 91.94 89 GLU A N 1
ATOM 708 C CA . GLU A 1 89 ? 4.648 10.251 6.482 1.00 91.94 89 GLU A CA 1
ATOM 709 C C . GLU A 1 89 ? 3.526 10.372 7.520 1.00 91.94 89 GLU A C 1
ATOM 711 O O . GLU A 1 89 ? 2.340 10.438 7.171 1.00 91.94 89 GLU A O 1
ATOM 716 N N . LEU A 1 90 ? 3.889 10.385 8.803 1.00 89.69 90 LEU A N 1
ATOM 717 C CA . LEU A 1 90 ? 2.957 10.591 9.912 1.00 89.69 90 LEU A CA 1
ATOM 718 C C . LEU A 1 90 ? 3.169 11.975 10.542 1.00 89.69 90 LEU A C 1
ATOM 720 O O . LEU A 1 90 ? 4.269 12.522 10.471 1.00 89.69 90 LEU A O 1
ATOM 724 N N . PRO A 1 91 ? 2.156 12.531 11.236 1.00 84.75 91 PRO A N 1
ATOM 725 C CA . PRO A 1 91 ? 2.299 13.808 11.941 1.00 84.75 91 PRO A CA 1
ATOM 726 C C . PRO A 1 91 ? 3.432 13.827 12.979 1.00 84.75 91 PRO A C 1
ATOM 728 O O . PRO A 1 91 ? 3.994 14.881 13.249 1.00 84.75 91 PRO A O 1
ATOM 731 N N . GLY A 1 92 ? 3.765 12.666 13.556 1.00 88.44 92 GLY A N 1
ATOM 732 C CA . GLY A 1 92 ? 4.861 12.500 14.518 1.00 88.44 92 GLY A CA 1
ATOM 733 C C . GLY A 1 92 ? 6.234 12.238 13.889 1.00 88.44 92 GLY A C 1
ATOM 734 O O . GLY A 1 92 ? 7.190 12.014 14.625 1.00 88.44 92 GLY A O 1
ATOM 735 N N . GLY A 1 93 ? 6.335 12.244 12.557 1.00 87.69 93 GLY A N 1
ATOM 736 C CA . GLY A 1 93 ? 7.551 11.933 11.808 1.00 87.69 93 GLY A CA 1
ATOM 737 C C . GLY A 1 93 ? 7.408 10.700 10.906 1.00 87.69 93 GLY A C 1
ATOM 738 O O . GLY A 1 93 ? 6.464 9.921 11.059 1.00 87.69 93 GLY A O 1
ATOM 739 N N . PRO A 1 94 ? 8.319 10.520 9.938 1.00 90.44 94 PRO A N 1
ATOM 740 C CA . PRO A 1 94 ? 8.251 9.413 8.997 1.00 90.44 94 PRO A CA 1
ATOM 741 C C . PRO A 1 94 ? 8.583 8.069 9.662 1.00 90.44 94 PRO A C 1
ATOM 743 O O . PRO A 1 94 ? 9.489 7.982 10.489 1.00 90.44 94 PRO A O 1
ATOM 746 N N . ILE A 1 95 ? 7.881 7.008 9.259 1.00 90.75 95 ILE A N 1
ATOM 747 C CA . ILE A 1 95 ? 8.186 5.619 9.632 1.00 90.75 95 ILE A CA 1
ATOM 748 C C . ILE A 1 95 ? 8.544 4.840 8.370 1.00 90.75 95 ILE A C 1
ATOM 750 O O . ILE A 1 95 ? 7.726 4.766 7.454 1.00 90.75 95 ILE A O 1
ATOM 754 N N . SER A 1 96 ? 9.732 4.235 8.348 1.00 88.12 96 SER A N 1
ATOM 755 C CA . SER A 1 96 ? 10.167 3.324 7.283 1.00 88.12 96 SER A CA 1
ATOM 756 C C . SER A 1 96 ? 9.962 1.863 7.685 1.00 88.12 96 SER A C 1
ATOM 758 O O . SER A 1 96 ? 10.204 1.504 8.839 1.00 88.12 96 SER A O 1
ATOM 760 N N . MET A 1 97 ? 9.517 1.041 6.737 1.00 83.69 97 MET A N 1
ATOM 761 C CA . MET A 1 97 ? 9.253 -0.393 6.880 1.00 83.69 97 MET A CA 1
ATOM 762 C C . MET A 1 97 ? 9.624 -1.169 5.620 1.00 83.69 97 MET A C 1
ATOM 764 O O . MET A 1 97 ? 9.624 -0.556 4.526 1.00 83.69 97 MET A O 1
#

Sequence (97 aa):
MPELIRSVVSRVRVYFKDRRQSLRLRTRLSLTISLCRKSNGNKLQPRAQALKGYTRDMSLNGLALLLPKVHLDGHHLAAEGRELELTLELPGGPISM

pLDDT: mean 81.61, std 12.42, range [48.19, 95.25]

Foldseek 3Di:
DVVVVVVVVVVVVVVVPPPDPWDKDADWWKKKKFFDDDQDDDDPDDDTDIWIWTWGIDTPVDTHTDTPDQDGPNDGVPDPPTDMWMWTQDPVGIDID

Secondary structure (DSSP, 8-state):
-HHHHHHHHHHHHHHHH---SSPPB----EEEEEE-----SSS----PPPEEEEEEEEETTEEEEE-S-SEETTEETTSTT--EEEEEEETTEEEE-

Radius of gyration: 19.89 Å; chains: 1; bounding box: 72×34×30 Å